Protein AF-A0AA37WKC3-F1 (afdb_monomer_lite)

Foldseek 3Di:
DDPVVQVCCLPPNPQNKFWFDWDQDPQQAQWIWTWMQHPQQKTWTWTHGAPDPDDTWIKIFHAPDNVLSQVLVCVVVVHHPVPTDRCVVVVDDDDRPDDDDNVVSVVVVLVCVLVVVDDDRDRGPDMDGDDDNPVVSPVDDPDDD

Secondary structure (DSSP, 8-state):
--HHH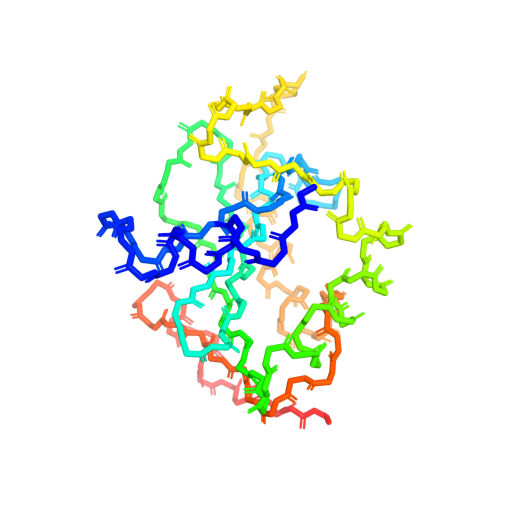HHHHHHHSSSSEEEEEEEE-SSSTTEEEEEEEETTTEEEEEEEETT-SSS-EEEEEE-SSHHHHHHHHHHHHT--GGG---HHHH-----------HHHHHHHHHHHHHTT-S---S--SEEE--SSTTHHHHTS-----

Organism: NCBI:txid1444977

Structure (mmCIF, N/CA/C/O backbone):
data_AF-A0AA37WKC3-F1
#
_entry.id   AF-A0AA37WKC3-F1
#
loop_
_atom_site.group_PDB
_atom_site.id
_atom_site.type_symbol
_atom_site.label_atom_id
_atom_site.label_alt_id
_atom_site.label_comp_id
_atom_site.label_asym_id
_atom_site.label_entity_id
_atom_site.label_seq_id
_atom_site.pdbx_PDB_ins_code
_atom_site.Cartn_x
_atom_site.Cartn_y
_atom_site.Cartn_z
_atom_site.occupancy
_atom_site.B_iso_or_equiv
_atom_site.auth_seq_id
_atom_site.auth_comp_id
_atom_site.auth_asym_id
_atom_site.auth_atom_id
_atom_site.pdbx_PDB_model_num
ATOM 1 N N . MET A 1 1 ? 3.869 -6.123 14.273 1.00 91.06 1 MET A N 1
ATOM 2 C CA . MET A 1 1 ? 3.050 -4.954 14.681 1.00 91.06 1 MET A CA 1
ATOM 3 C C . MET A 1 1 ? 1.809 -5.406 15.466 1.00 91.06 1 MET A C 1
ATOM 5 O O . MET A 1 1 ? 1.579 -6.607 15.568 1.00 91.06 1 MET A O 1
ATOM 9 N N . ASN A 1 2 ? 1.014 -4.499 16.048 1.00 94.19 2 ASN A N 1
ATOM 10 C CA . ASN A 1 2 ? -0.321 -4.814 16.589 1.00 94.19 2 ASN A CA 1
ATOM 11 C C . ASN A 1 2 ? -1.344 -3.696 16.295 1.00 94.19 2 ASN A C 1
ATOM 13 O O . ASN A 1 2 ? -0.967 -2.610 15.861 1.00 94.19 2 ASN A O 1
ATOM 17 N N . ILE A 1 3 ? -2.634 -3.968 16.534 1.00 93.88 3 ILE A N 1
ATOM 18 C CA . ILE A 1 3 ? -3.729 -3.022 16.248 1.00 93.88 3 ILE A CA 1
ATOM 19 C C . ILE A 1 3 ? -3.573 -1.711 17.024 1.00 93.88 3 ILE A C 1
ATOM 21 O O . ILE A 1 3 ? -3.666 -0.650 16.418 1.00 93.88 3 ILE A O 1
ATOM 25 N N . ASN A 1 4 ? -3.254 -1.766 18.320 1.00 93.81 4 ASN A N 1
ATOM 26 C CA . ASN A 1 4 ? -3.085 -0.558 19.137 1.00 93.81 4 ASN A CA 1
ATOM 27 C C . ASN A 1 4 ? -1.974 0.346 18.586 1.00 93.81 4 ASN A C 1
ATOM 29 O O . ASN A 1 4 ? -2.078 1.569 18.620 1.00 93.81 4 ASN A O 1
ATOM 33 N N . GLU A 1 5 ? -0.893 -0.247 18.075 1.00 93.25 5 GLU A N 1
ATOM 34 C CA . GLU A 1 5 ? 0.176 0.494 17.411 1.00 93.25 5 GLU A CA 1
ATOM 35 C C . GLU A 1 5 ? -0.347 1.210 16.162 1.00 93.25 5 GLU A C 1
ATOM 37 O O . GLU A 1 5 ? -0.129 2.412 16.035 1.00 93.25 5 GLU A O 1
ATOM 42 N N . ILE A 1 6 ? -1.092 0.521 15.291 1.00 94.25 6 ILE A N 1
ATOM 43 C CA . ILE A 1 6 ? -1.716 1.136 14.109 1.00 94.25 6 ILE A CA 1
ATOM 44 C C . ILE A 1 6 ? -2.627 2.292 14.535 1.00 94.25 6 ILE A C 1
ATOM 46 O O . ILE A 1 6 ? -2.451 3.420 14.075 1.00 94.25 6 ILE A O 1
ATOM 50 N N . GLU A 1 7 ? -3.550 2.051 15.465 1.00 93.06 7 GLU A N 1
ATOM 51 C CA . GLU A 1 7 ? -4.493 3.060 15.953 1.00 93.06 7 GLU A CA 1
ATOM 52 C C . GLU A 1 7 ? -3.792 4.293 16.531 1.00 93.06 7 GLU A C 1
ATOM 54 O O . GLU A 1 7 ? -4.228 5.418 16.285 1.00 93.06 7 GLU A O 1
ATOM 59 N N . ASN A 1 8 ? -2.674 4.120 17.240 1.00 92.81 8 ASN A N 1
ATOM 60 C CA . ASN A 1 8 ? -1.891 5.240 17.758 1.00 92.81 8 ASN A CA 1
ATOM 61 C C . ASN A 1 8 ? -1.360 6.142 16.634 1.00 92.81 8 ASN A C 1
ATOM 63 O O . ASN A 1 8 ? -1.443 7.368 16.740 1.00 92.81 8 ASN A O 1
ATOM 67 N N . TYR A 1 9 ? -0.857 5.566 15.539 1.00 93.50 9 TYR A N 1
ATOM 68 C CA . TYR A 1 9 ? -0.406 6.349 14.384 1.00 93.50 9 TYR A CA 1
ATOM 69 C C . TYR A 1 9 ? -1.574 7.030 13.662 1.00 93.50 9 TYR A C 1
ATOM 71 O O . TYR A 1 9 ? -1.466 8.200 13.289 1.00 93.50 9 TYR A O 1
ATOM 79 N N . LEU A 1 10 ? -2.713 6.345 13.528 1.00 93.62 10 LEU A N 1
ATOM 80 C CA . LEU A 1 10 ? -3.896 6.894 12.861 1.00 93.62 10 LEU A CA 1
ATOM 81 C C . LEU A 1 10 ? -4.574 8.014 13.664 1.00 93.62 10 LEU A C 1
ATOM 83 O O . LEU A 1 10 ? -5.066 8.975 13.075 1.00 93.62 10 LEU A O 1
ATOM 87 N N . ASN A 1 11 ? -4.569 7.930 14.996 1.00 91.75 11 ASN A N 1
ATOM 88 C CA . ASN A 1 11 ? -5.240 8.897 15.869 1.00 91.75 11 ASN A CA 1
ATOM 89 C C . ASN A 1 11 ? -4.322 10.038 16.309 1.00 91.75 11 ASN A C 1
ATOM 91 O O . ASN A 1 11 ? -4.745 11.196 16.335 1.00 91.75 11 ASN A O 1
ATOM 95 N N . SER A 1 12 ? -3.056 9.745 16.603 1.00 87.75 12 SER A N 1
ATOM 96 C CA . SER A 1 12 ? -2.138 10.685 17.260 1.00 87.75 12 SER A CA 1
ATOM 97 C C . SER A 1 12 ? -0.954 11.093 16.384 1.00 87.75 12 SER A C 1
ATOM 99 O O . SER A 1 12 ? -0.408 12.172 16.593 1.00 87.75 12 SER A O 1
ATOM 101 N N . GLY A 1 13 ? -0.608 10.316 15.352 1.00 80.62 13 GLY A N 1
ATOM 102 C CA . GLY A 1 13 ? 0.463 10.658 14.408 1.00 80.62 13 GLY A CA 1
ATOM 103 C C . GLY A 1 13 ? 0.185 11.955 13.641 1.00 80.62 13 GLY A C 1
ATOM 104 O O . GLY A 1 13 ? -0.971 12.309 13.406 1.00 80.62 13 GLY A O 1
ATOM 105 N N . SER A 1 14 ? 1.232 12.679 13.243 1.00 81.94 14 SER A N 1
ATOM 106 C CA . SER A 1 14 ? 1.106 13.925 12.469 1.00 81.94 14 SER A CA 1
ATOM 107 C C . SER A 1 14 ? 0.513 13.683 11.078 1.00 81.94 14 SER A C 1
ATOM 109 O O . SER A 1 14 ? -0.343 14.441 10.635 1.00 81.94 14 SER A O 1
ATOM 111 N N . THR A 1 15 ? 0.906 12.586 10.429 1.00 85.12 15 THR A N 1
ATOM 112 C CA . THR A 1 15 ? 0.448 12.181 9.090 1.00 85.12 15 THR A CA 1
ATOM 113 C C . THR A 1 15 ? -0.828 11.336 9.102 1.00 85.12 15 THR A C 1
ATOM 115 O O . THR A 1 15 ? -1.321 10.974 8.033 1.00 85.12 15 THR A O 1
ATOM 118 N N . LYS A 1 16 ? -1.347 10.982 10.291 1.00 93.19 16 LYS A N 1
ATOM 119 C CA . LYS A 1 16 ? -2.536 10.123 10.491 1.00 93.19 16 LYS A CA 1
ATOM 120 C C . LYS A 1 16 ? -2.514 8.851 9.625 1.00 93.19 16 LYS A C 1
ATOM 122 O O . LYS A 1 16 ? -3.530 8.444 9.059 1.00 93.19 16 LYS A O 1
ATOM 127 N N . SER A 1 17 ? -1.331 8.261 9.484 1.00 95.19 17 SER A N 1
ATOM 128 C CA . SER A 1 17 ? -1.058 7.114 8.617 1.00 95.19 17 SER A CA 1
ATOM 129 C C . SER A 1 17 ? 0.143 6.310 9.116 1.00 95.19 17 SER A C 1
ATOM 131 O O . SER A 1 17 ? 0.956 6.813 9.895 1.00 95.19 17 SER A O 1
ATOM 133 N N . ILE A 1 18 ? 0.246 5.059 8.668 1.00 95.88 18 ILE A N 1
ATOM 134 C CA . ILE A 1 18 ? 1.357 4.152 8.964 1.00 95.88 18 ILE A CA 1
ATOM 135 C C . ILE A 1 18 ? 1.709 3.310 7.734 1.00 95.88 18 ILE A C 1
ATOM 137 O O . ILE A 1 18 ? 0.853 2.648 7.155 1.00 95.88 18 ILE A O 1
ATOM 141 N N . CYS A 1 19 ? 2.977 3.341 7.337 1.00 96.31 19 CYS A N 1
ATOM 142 C CA . CYS A 1 19 ? 3.570 2.492 6.316 1.00 96.31 19 CYS A CA 1
ATOM 143 C C . CYS A 1 19 ? 4.001 1.169 6.958 1.00 96.31 19 CYS A C 1
ATOM 145 O O . CYS A 1 19 ? 4.830 1.140 7.876 1.00 96.31 19 CYS A O 1
ATOM 147 N N . ILE A 1 20 ? 3.374 0.089 6.497 1.00 96.62 20 ILE A N 1
ATOM 148 C CA . ILE A 1 20 ? 3.459 -1.249 7.096 1.00 96.62 20 ILE A CA 1
ATOM 149 C C . ILE A 1 20 ? 4.337 -2.227 6.298 1.00 96.62 20 ILE A C 1
ATOM 151 O O . ILE A 1 20 ? 4.703 -3.296 6.787 1.00 96.62 20 ILE A O 1
ATOM 155 N N . ASP A 1 21 ? 4.645 -1.869 5.054 1.00 96.12 21 ASP A N 1
ATOM 156 C CA . ASP A 1 21 ? 5.496 -2.618 4.138 1.00 96.12 21 ASP A CA 1
ATOM 157 C C . ASP A 1 21 ? 6.089 -1.636 3.129 1.00 96.12 21 ASP A C 1
ATOM 159 O O . ASP A 1 21 ? 5.381 -0.770 2.614 1.00 96.12 21 ASP A O 1
ATOM 163 N N . ARG A 1 22 ? 7.387 -1.786 2.869 1.00 95.25 22 ARG A N 1
ATOM 164 C CA . ARG A 1 22 ? 8.143 -1.025 1.876 1.00 95.25 22 ARG A CA 1
ATOM 165 C C . ARG A 1 22 ? 9.113 -1.971 1.196 1.00 95.25 22 ARG A C 1
ATOM 167 O O . ARG A 1 22 ? 9.945 -2.571 1.877 1.00 95.25 22 ARG A O 1
ATOM 174 N N . ARG A 1 23 ? 9.028 -2.110 -0.125 1.00 93.75 23 ARG A N 1
ATOM 175 C CA . ARG A 1 23 ? 9.912 -3.003 -0.893 1.00 93.75 23 ARG A CA 1
ATOM 176 C C . ARG A 1 23 ? 10.226 -2.430 -2.259 1.00 93.75 23 ARG A C 1
ATOM 178 O O . ARG A 1 23 ? 9.411 -1.717 -2.833 1.00 93.75 23 ARG A O 1
ATOM 185 N N . LEU A 1 24 ? 11.383 -2.792 -2.804 1.00 92.31 24 LEU A N 1
ATOM 186 C CA . LEU A 1 24 ? 11.619 -2.620 -4.233 1.00 92.31 24 LEU A CA 1
ATOM 187 C C . LEU A 1 24 ? 10.596 -3.438 -5.020 1.00 92.31 24 LEU A C 1
ATOM 189 O O . LEU A 1 24 ? 10.264 -4.561 -4.646 1.00 92.31 24 LEU A O 1
ATOM 193 N N . SER A 1 25 ? 10.090 -2.853 -6.097 1.00 90.19 25 SER A N 1
ATOM 194 C CA . SER A 1 25 ? 9.223 -3.555 -7.028 1.00 90.19 25 SER A CA 1
ATOM 195 C C . SER A 1 25 ? 10.070 -4.418 -7.957 1.00 90.19 25 SER A C 1
ATOM 197 O O . SER A 1 25 ? 10.838 -3.896 -8.764 1.00 90.19 25 SER A O 1
ATOM 199 N N . ASP A 1 26 ? 9.889 -5.736 -7.881 1.00 86.50 26 ASP A N 1
ATOM 200 C CA . ASP A 1 26 ? 10.561 -6.680 -8.782 1.00 86.50 26 ASP A CA 1
ATOM 201 C C . ASP A 1 26 ? 10.083 -6.523 -10.235 1.00 86.50 26 ASP A C 1
ATOM 203 O O . ASP A 1 26 ? 10.835 -6.759 -11.177 1.00 86.50 26 ASP A O 1
ATOM 207 N N . THR A 1 27 ? 8.824 -6.116 -10.42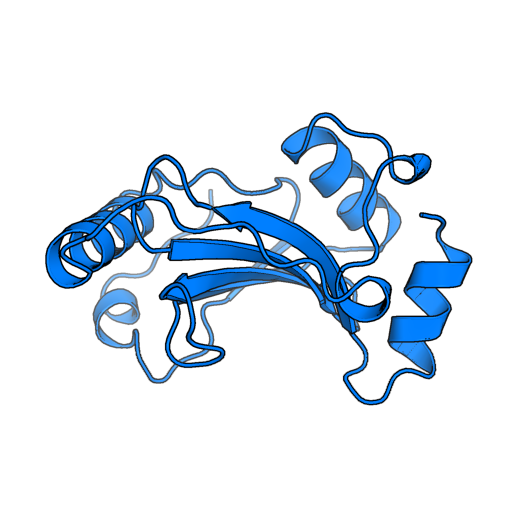7 1.00 89.62 27 THR A N 1
ATOM 208 C CA . THR A 1 27 ? 8.199 -5.958 -11.752 1.00 89.62 27 THR A CA 1
ATOM 209 C C . THR A 1 27 ? 8.471 -4.590 -12.370 1.00 89.62 27 THR A C 1
ATOM 211 O O . THR A 1 27 ? 8.586 -4.465 -13.586 1.00 89.62 27 THR A O 1
ATOM 214 N N . TYR A 1 28 ? 8.564 -3.556 -11.535 1.00 90.25 28 TYR A N 1
ATOM 215 C CA . TYR A 1 28 ? 8.765 -2.172 -11.962 1.00 90.25 28 TYR A CA 1
ATOM 216 C C . TYR A 1 28 ? 10.103 -1.706 -11.410 1.00 90.25 28 TYR A C 1
ATOM 218 O O . TYR A 1 28 ? 10.155 -1.020 -10.390 1.00 90.25 28 TYR A O 1
ATOM 226 N N . GLU A 1 29 ? 11.192 -2.128 -12.054 1.00 89.50 29 GLU A N 1
ATOM 227 C CA . GLU A 1 29 ? 12.537 -1.792 -11.594 1.00 89.50 29 GLU A CA 1
ATOM 228 C C . GLU A 1 29 ? 12.670 -0.277 -11.384 1.00 89.50 29 GLU A C 1
ATOM 230 O O . GLU A 1 29 ? 12.140 0.524 -12.159 1.00 89.50 29 GLU A O 1
ATOM 235 N N . GLY A 1 30 ? 13.375 0.119 -10.325 1.00 88.38 30 GLY A N 1
ATOM 236 C CA . GLY A 1 30 ? 13.518 1.525 -9.957 1.00 88.38 30 GLY A CA 1
ATOM 237 C C . GLY A 1 30 ? 12.314 2.113 -9.214 1.00 88.38 30 GLY A C 1
ATOM 238 O O . GLY A 1 30 ? 12.382 3.272 -8.823 1.00 88.38 30 GLY A O 1
ATOM 239 N N . PHE A 1 31 ? 11.251 1.345 -8.962 1.00 90.50 31 PHE A N 1
ATOM 240 C CA . PHE A 1 31 ? 10.159 1.756 -8.078 1.00 90.50 31 PHE A CA 1
ATOM 241 C C . PHE A 1 31 ? 10.234 1.062 -6.717 1.00 90.50 31 PHE A C 1
ATOM 243 O O . PHE A 1 31 ? 10.617 -0.103 -6.600 1.00 90.50 31 PHE A O 1
ATOM 250 N N . VAL A 1 32 ? 9.802 1.779 -5.687 1.00 92.88 32 VAL A N 1
ATOM 251 C CA . VAL A 1 32 ? 9.531 1.274 -4.344 1.00 92.88 32 VAL A CA 1
ATOM 252 C C . VAL A 1 32 ? 8.021 1.231 -4.159 1.00 92.88 32 VAL A C 1
ATOM 254 O O . VAL A 1 32 ? 7.343 2.233 -4.389 1.00 92.88 32 VAL A O 1
ATOM 257 N N . ARG A 1 33 ? 7.499 0.068 -3.762 1.00 94.25 33 ARG A N 1
ATOM 258 C CA . ARG A 1 33 ? 6.104 -0.107 -3.369 1.00 94.25 33 ARG A CA 1
ATOM 259 C C . ARG A 1 33 ? 5.969 0.069 -1.864 1.00 94.25 33 ARG A C 1
ATOM 261 O O . ARG A 1 33 ? 6.545 -0.717 -1.109 1.00 94.25 33 ARG A O 1
ATOM 268 N N . ASP A 1 34 ? 5.119 1.003 -1.468 1.00 95.38 34 ASP A N 1
ATOM 269 C CA . ASP A 1 34 ? 4.695 1.195 -0.089 1.00 95.38 34 ASP A CA 1
ATOM 270 C C . ASP A 1 34 ? 3.236 0.771 0.100 1.00 95.38 34 ASP A C 1
ATOM 272 O O . ASP A 1 34 ? 2.372 1.035 -0.741 1.00 95.38 34 ASP A O 1
ATOM 276 N N . LEU A 1 35 ? 2.962 0.128 1.236 1.00 97.12 35 LEU A N 1
ATOM 277 C CA . LEU A 1 35 ? 1.610 -0.112 1.734 1.00 97.12 35 LEU A CA 1
ATOM 278 C C . LEU A 1 35 ? 1.374 0.770 2.956 1.00 97.12 35 LEU A C 1
ATOM 280 O O . LEU A 1 35 ? 1.960 0.547 4.019 1.00 97.12 35 LEU A O 1
ATOM 284 N N . VAL A 1 36 ? 0.506 1.769 2.812 1.00 96.88 36 VAL A N 1
ATOM 285 C CA . VAL A 1 36 ? 0.259 2.781 3.845 1.00 96.88 36 VAL A CA 1
ATOM 286 C C . VAL A 1 36 ? -1.189 2.734 4.299 1.00 96.88 36 VAL A C 1
ATOM 288 O O . VAL A 1 36 ? -2.102 3.084 3.556 1.00 96.88 36 VAL A O 1
ATOM 291 N N . ILE A 1 37 ? -1.420 2.353 5.549 1.00 97.56 37 ILE A N 1
ATOM 292 C CA . ILE A 1 37 ? -2.742 2.441 6.165 1.00 97.56 37 ILE A CA 1
ATOM 293 C C . ILE A 1 37 ? -2.981 3.900 6.545 1.00 97.56 37 ILE A C 1
ATOM 295 O O . ILE A 1 37 ? -2.198 4.496 7.287 1.00 97.56 37 ILE A O 1
ATOM 299 N N . LYS A 1 38 ? -4.064 4.479 6.036 1.00 95.44 38 LYS A N 1
ATOM 300 C CA . LYS A 1 38 ? -4.530 5.826 6.369 1.00 95.44 38 LYS A CA 1
ATOM 301 C C . LYS A 1 38 ? -5.721 5.746 7.319 1.00 95.44 38 LYS A C 1
ATOM 303 O O . LYS A 1 38 ? -6.305 4.683 7.554 1.00 95.44 38 LYS A O 1
ATOM 308 N N . ARG A 1 39 ? -6.092 6.900 7.870 1.00 87.31 39 ARG A N 1
ATOM 309 C CA . ARG A 1 39 ? -7.365 7.066 8.574 1.00 87.31 39 ARG A CA 1
ATOM 310 C C . ARG A 1 39 ? -8.535 6.645 7.659 1.00 87.31 39 ARG A C 1
ATOM 312 O O . ARG A 1 39 ? -8.404 6.654 6.439 1.00 87.31 39 ARG A O 1
ATOM 319 N N . ASP A 1 40 ? -9.656 6.253 8.261 1.00 90.00 40 ASP A N 1
ATOM 320 C CA . ASP A 1 40 ? -10.898 5.885 7.559 1.00 90.00 40 ASP A CA 1
ATOM 321 C C . ASP A 1 40 ? -10.792 4.607 6.709 1.00 90.00 40 ASP A C 1
ATOM 323 O O . ASP A 1 40 ? -11.294 4.537 5.586 1.00 90.00 40 ASP A O 1
ATOM 327 N N . GLN A 1 41 ? -10.115 3.587 7.257 1.00 94.25 41 GLN A N 1
ATOM 328 C CA . GLN A 1 41 ? -10.052 2.232 6.688 1.00 94.25 41 GLN A CA 1
ATOM 329 C C . GLN A 1 41 ? -9.583 2.214 5.226 1.00 94.25 41 GLN A C 1
ATOM 331 O O . GLN A 1 41 ? -10.067 1.434 4.405 1.00 94.25 41 GLN A O 1
ATOM 336 N N . THR A 1 42 ? -8.640 3.094 4.896 1.00 96.44 42 THR A N 1
ATOM 337 C CA . THR A 1 42 ? -8.100 3.230 3.544 1.00 96.44 42 THR A CA 1
ATOM 338 C C . THR A 1 42 ? -6.668 2.724 3.503 1.00 96.44 42 THR A C 1
ATOM 340 O O . THR A 1 42 ? -5.841 3.105 4.332 1.00 96.44 42 THR A O 1
ATOM 343 N N . LEU A 1 43 ? -6.365 1.885 2.520 1.00 97.62 43 LEU A N 1
ATOM 344 C CA . LEU A 1 43 ? -5.011 1.468 2.192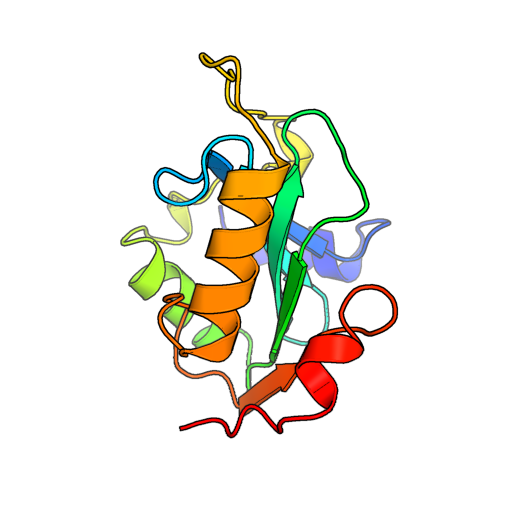 1.00 97.62 43 LEU A CA 1
ATOM 345 C C . LEU A 1 43 ? -4.521 2.245 0.969 1.00 97.62 43 LEU A C 1
ATOM 347 O O . LEU A 1 43 ? -5.115 2.159 -0.099 1.00 97.62 43 LEU A O 1
ATOM 351 N N . SER A 1 44 ? -3.423 2.971 1.130 1.00 95.81 44 SER A N 1
ATOM 352 C CA . SER A 1 44 ? -2.629 3.526 0.036 1.00 95.81 44 SER A CA 1
ATOM 353 C C . SER A 1 44 ? -1.680 2.449 -0.478 1.00 95.81 44 SER A C 1
ATOM 355 O O . SER A 1 44 ? -0.900 1.905 0.307 1.00 95.81 44 SER A O 1
ATOM 357 N N . VAL A 1 45 ? -1.725 2.164 -1.773 1.00 95.31 45 VAL A N 1
ATOM 358 C CA . VAL A 1 45 ? -0.678 1.425 -2.480 1.00 95.31 45 VAL A CA 1
ATOM 359 C C . VAL A 1 45 ? 0.072 2.436 -3.331 1.00 95.31 45 VAL A C 1
ATOM 361 O O . VAL A 1 45 ? -0.495 3.012 -4.262 1.00 95.31 45 VAL A O 1
ATOM 364 N N . GLU A 1 46 ? 1.324 2.689 -2.975 1.00 93.56 46 GLU A N 1
ATOM 365 C CA . GLU A 1 46 ? 2.124 3.761 -3.566 1.00 93.56 46 GLU A CA 1
ATOM 366 C C . GLU A 1 46 ? 3.323 3.158 -4.289 1.00 93.56 46 GLU A C 1
ATOM 368 O O . GLU A 1 46 ? 4.035 2.340 -3.718 1.00 93.56 46 GLU A O 1
ATOM 373 N N . TYR A 1 47 ? 3.545 3.549 -5.540 1.00 92.25 47 TYR A N 1
ATOM 374 C CA . TYR A 1 47 ? 4.722 3.195 -6.326 1.00 92.25 47 TYR A CA 1
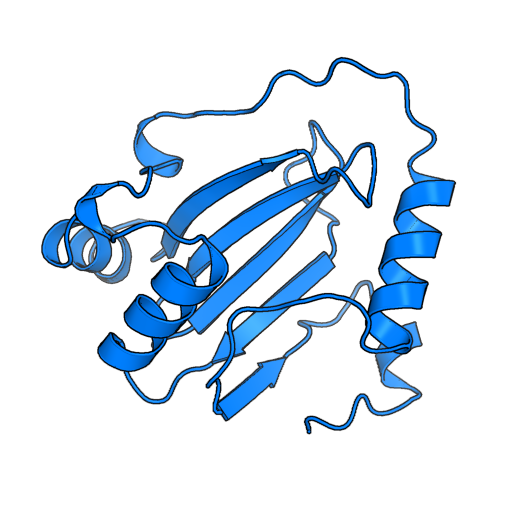ATOM 375 C C . TYR A 1 47 ? 5.527 4.464 -6.581 1.00 92.25 47 TYR A C 1
ATOM 377 O O . TYR A 1 47 ? 5.222 5.223 -7.504 1.00 92.25 47 TYR A O 1
ATOM 385 N N . ASN A 1 48 ? 6.556 4.679 -5.767 1.00 90.75 48 ASN A N 1
ATOM 386 C CA . ASN A 1 48 ? 7.425 5.850 -5.834 1.00 90.75 48 ASN A CA 1
ATOM 387 C C . ASN A 1 48 ? 8.730 5.512 -6.552 1.00 90.75 48 ASN A C 1
ATOM 389 O O . ASN A 1 48 ? 9.251 4.406 -6.411 1.00 90.75 48 ASN A O 1
ATOM 393 N N . THR A 1 49 ? 9.276 6.456 -7.314 1.00 89.19 49 THR A N 1
ATOM 394 C CA . THR A 1 49 ? 10.618 6.310 -7.888 1.00 89.19 49 THR A CA 1
ATOM 395 C C . THR A 1 49 ? 11.636 6.180 -6.757 1.00 89.19 49 THR A C 1
ATOM 397 O O . THR A 1 49 ? 11.590 6.928 -5.783 1.00 89.19 49 THR A O 1
ATOM 400 N N . TYR A 1 50 ? 12.569 5.239 -6.865 1.00 89.12 50 TYR A N 1
ATOM 401 C CA . TYR A 1 50 ? 13.583 5.014 -5.842 1.00 89.12 50 TYR A CA 1
ATOM 402 C C . TYR A 1 50 ? 14.385 6.289 -5.551 1.00 89.12 50 TYR A C 1
ATOM 404 O O . TYR A 1 50 ? 14.919 6.917 -6.465 1.00 89.12 50 TYR A O 1
ATOM 412 N N . GLY A 1 51 ? 14.514 6.637 -4.272 1.00 84.88 51 GLY A N 1
ATOM 413 C CA . GLY A 1 51 ? 15.188 7.847 -3.802 1.00 84.88 51 GLY A CA 1
ATOM 414 C C . GLY A 1 51 ? 14.341 9.122 -3.879 1.00 84.88 51 GLY A C 1
ATOM 415 O O . GLY A 1 51 ? 14.848 10.185 -3.529 1.00 84.88 51 GLY A O 1
ATOM 416 N N . TYR A 1 52 ? 13.080 9.029 -4.312 1.00 80.56 52 TYR A N 1
ATOM 417 C CA . TYR A 1 52 ? 12.144 10.148 -4.372 1.00 80.56 52 TYR A CA 1
ATOM 418 C C . TYR A 1 52 ? 10.917 9.869 -3.503 1.00 80.56 52 TYR A C 1
ATOM 420 O O . TYR A 1 52 ? 10.348 8.779 -3.539 1.00 80.56 52 TYR A O 1
ATOM 428 N N . ASP A 1 53 ? 10.497 10.886 -2.755 1.00 65.69 53 ASP A N 1
ATOM 429 C CA . ASP A 1 53 ? 9.349 10.807 -1.844 1.00 65.69 53 ASP A CA 1
ATOM 430 C C . ASP A 1 53 ? 8.035 11.301 -2.486 1.00 65.69 53 ASP A C 1
ATOM 432 O O . ASP A 1 53 ? 6.974 11.204 -1.874 1.00 65.69 53 ASP A O 1
ATOM 436 N N . GLU A 1 54 ? 8.077 11.823 -3.720 1.00 66.44 54 GLU A N 1
ATOM 437 C CA . GLU A 1 54 ? 6.921 12.403 -4.418 1.00 66.44 54 GLU A CA 1
ATOM 438 C C . GLU A 1 54 ? 6.889 12.033 -5.914 1.00 66.44 54 GLU A C 1
ATOM 440 O O . GLU A 1 54 ? 7.913 11.718 -6.522 1.00 66.44 54 GLU A O 1
ATOM 445 N N . GLY A 1 55 ? 5.698 12.108 -6.526 1.00 66.12 55 GLY A N 1
ATOM 446 C CA . GLY A 1 55 ? 5.501 11.965 -7.980 1.00 66.12 55 GLY A CA 1
ATOM 447 C C . GLY A 1 55 ? 5.186 10.549 -8.482 1.00 66.12 55 GLY A C 1
ATOM 448 O O . GLY A 1 55 ? 5.073 10.341 -9.690 1.00 66.12 55 GLY A O 1
ATOM 449 N N . GLY A 1 56 ? 5.027 9.584 -7.572 1.00 80.38 56 GLY A N 1
ATOM 450 C CA . GLY A 1 56 ? 4.665 8.202 -7.880 1.00 80.38 56 GLY A CA 1
ATOM 451 C C . GLY A 1 56 ? 3.194 7.966 -8.252 1.00 80.38 56 GLY A C 1
ATOM 452 O O . GLY A 1 56 ? 2.354 8.870 -8.271 1.00 80.38 56 GLY A O 1
ATOM 453 N N . LEU A 1 57 ? 2.862 6.707 -8.547 1.00 87.44 57 LEU A N 1
ATOM 454 C CA . LEU A 1 57 ? 1.472 6.252 -8.650 1.00 87.44 57 LEU A CA 1
ATOM 455 C C . LEU A 1 57 ? 0.927 5.985 -7.248 1.00 87.44 57 LEU A C 1
ATOM 457 O O . LEU A 1 57 ? 1.516 5.209 -6.505 1.00 87.44 57 LEU A O 1
ATOM 461 N N . VAL A 1 58 ? -0.224 6.567 -6.920 1.00 90.12 58 VAL A N 1
ATOM 462 C CA . VAL A 1 58 ? -0.929 6.328 -5.656 1.00 90.12 58 VAL A CA 1
ATOM 463 C C . VAL A 1 58 ? -2.313 5.775 -5.955 1.00 90.12 58 VAL A C 1
ATOM 465 O O . VAL A 1 58 ? -3.050 6.334 -6.767 1.00 90.12 58 VAL A O 1
ATOM 468 N N . LEU A 1 59 ? -2.665 4.684 -5.281 1.00 91.88 59 LEU A N 1
ATOM 469 C CA . LEU A 1 59 ? -3.968 4.032 -5.355 1.00 91.88 59 LEU A CA 1
ATOM 470 C C . LEU A 1 59 ? -4.552 3.932 -3.953 1.00 91.88 59 LEU A C 1
ATOM 472 O O . LEU A 1 59 ? -3.895 3.434 -3.042 1.00 91.88 59 LEU A O 1
ATOM 476 N N . LEU A 1 60 ? -5.784 4.392 -3.775 1.00 94.19 60 LEU A N 1
ATOM 477 C CA . LEU A 1 60 ? -6.482 4.373 -2.495 1.00 94.19 60 LEU A CA 1
ATOM 478 C C . LEU A 1 60 ? -7.565 3.298 -2.526 1.00 94.19 60 LEU A C 1
ATOM 480 O O . LEU A 1 60 ? -8.550 3.420 -3.247 1.00 94.19 60 LEU A O 1
ATOM 484 N N . LEU A 1 61 ? -7.383 2.249 -1.731 1.00 95.69 61 LEU A N 1
ATOM 485 C CA . LEU A 1 61 ? -8.316 1.136 -1.579 1.00 95.69 61 LEU A CA 1
ATOM 486 C C . LEU A 1 61 ? -9.100 1.326 -0.283 1.00 95.69 61 LEU A C 1
ATOM 488 O O . LEU A 1 61 ? -8.531 1.243 0.809 1.00 95.69 61 LEU A O 1
ATOM 492 N N . LYS A 1 62 ? -10.401 1.594 -0.387 1.00 96.56 62 LYS A N 1
ATOM 493 C CA . LYS A 1 62 ? -11.264 1.847 0.771 1.00 96.56 62 LYS A CA 1
ATOM 494 C C . LYS A 1 62 ? -11.996 0.583 1.200 1.00 96.56 62 LYS A C 1
ATOM 496 O O . LYS A 1 62 ? -12.690 -0.033 0.394 1.00 96.56 62 LYS A O 1
ATOM 501 N N . TYR A 1 63 ? -11.898 0.240 2.477 1.00 97.25 63 TYR A N 1
ATOM 502 C CA . TYR A 1 63 ? -12.534 -0.933 3.072 1.00 97.25 63 TYR A CA 1
ATOM 503 C C . TYR A 1 63 ? -13.738 -0.547 3.923 1.00 97.25 63 TYR A C 1
ATOM 505 O O . TYR A 1 63 ? -13.857 0.585 4.386 1.00 97.25 63 TYR A O 1
ATOM 513 N N . GLU A 1 64 ? -14.639 -1.505 4.130 1.00 96.50 64 GLU A N 1
ATOM 514 C CA . GLU A 1 64 ? -15.827 -1.317 4.969 1.00 96.50 64 GLU A CA 1
ATOM 515 C C . GLU A 1 64 ? -15.459 -1.108 6.443 1.00 96.50 64 GLU A C 1
ATOM 517 O O . GLU A 1 64 ? -16.048 -0.279 7.132 1.00 96.50 64 GLU A O 1
ATOM 522 N N . ASN A 1 65 ? -14.471 -1.857 6.934 1.00 95.31 65 ASN A N 1
ATOM 523 C CA . ASN A 1 65 ? -14.004 -1.789 8.310 1.00 95.31 65 ASN A CA 1
ATOM 524 C C . ASN A 1 65 ? -12.514 -2.174 8.405 1.00 95.31 65 ASN A C 1
ATOM 526 O O . ASN A 1 65 ? -11.916 -2.687 7.455 1.00 95.31 65 ASN A O 1
ATOM 530 N N . PHE A 1 66 ? -11.905 -1.913 9.566 1.00 94.69 66 PHE A N 1
ATOM 531 C CA . PHE A 1 66 ? -10.487 -2.210 9.796 1.00 94.69 66 PHE A CA 1
ATOM 532 C C . PHE A 1 66 ? -10.174 -3.708 9.773 1.00 94.69 66 PHE A C 1
ATOM 534 O O . PHE A 1 66 ? -9.102 -4.080 9.311 1.00 94.69 66 PHE A O 1
ATOM 541 N N . GLU A 1 67 ? -11.080 -4.570 10.232 1.00 95.62 67 GLU A N 1
ATOM 542 C CA . GLU A 1 67 ? -10.853 -6.020 10.244 1.00 95.62 67 GLU A CA 1
ATOM 543 C C . GLU A 1 67 ? -10.651 -6.559 8.822 1.00 95.62 67 GLU A C 1
ATOM 545 O O . GLU A 1 67 ? -9.680 -7.270 8.552 1.00 95.62 67 GLU A O 1
ATOM 550 N N . LEU A 1 68 ? -11.519 -6.154 7.890 1.00 96.88 68 LEU A N 1
ATOM 551 C CA . LEU A 1 68 ? -11.404 -6.515 6.481 1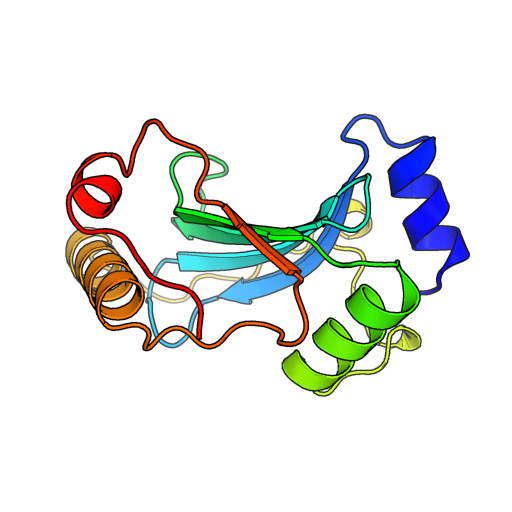.00 96.88 68 LEU A CA 1
ATOM 552 C C . LEU A 1 68 ? -10.136 -5.949 5.846 1.00 96.88 68 LEU A C 1
ATOM 554 O O . LEU A 1 68 ? -9.464 -6.677 5.117 1.00 96.88 68 LEU A O 1
ATOM 558 N N . LEU A 1 69 ? -9.771 -4.700 6.150 1.00 97.56 69 LEU A N 1
ATOM 559 C CA . LEU A 1 69 ? -8.512 -4.110 5.688 1.00 97.56 69 LEU A CA 1
ATOM 560 C C . LEU A 1 69 ? -7.315 -4.959 6.134 1.00 97.56 69 LEU A C 1
ATOM 562 O O . LEU A 1 69 ? -6.490 -5.340 5.304 1.00 97.56 69 LEU A O 1
ATOM 566 N N . ILE A 1 70 ? -7.233 -5.291 7.426 1.00 97.38 70 ILE A N 1
ATOM 567 C CA . ILE A 1 70 ? -6.099 -6.038 7.982 1.00 97.38 70 ILE A CA 1
ATOM 568 C C . ILE A 1 70 ? -6.013 -7.427 7.354 1.00 97.38 70 ILE A C 1
ATOM 570 O O . ILE A 1 70 ? -4.966 -7.792 6.824 1.00 97.38 70 ILE A O 1
ATOM 574 N N . LYS A 1 71 ? -7.128 -8.164 7.323 1.00 97.56 71 LYS A N 1
ATOM 575 C CA . LYS A 1 71 ? -7.191 -9.504 6.726 1.00 97.56 71 LYS A CA 1
ATOM 576 C C . LYS A 1 71 ? -6.781 -9.506 5.251 1.00 97.56 71 LYS A C 1
ATOM 578 O O . LYS A 1 71 ? -6.110 -10.430 4.790 1.00 97.56 71 LYS A O 1
ATOM 583 N N . SER A 1 72 ? -7.179 -8.478 4.508 1.00 97.69 72 SER A N 1
ATOM 584 C CA . SER A 1 72 ? -6.866 -8.354 3.082 1.00 97.69 72 SER A CA 1
ATOM 585 C C . SER A 1 72 ? -5.378 -8.117 2.847 1.00 97.69 72 SER A C 1
ATOM 587 O O . SER A 1 72 ? -4.795 -8.721 1.947 1.00 97.69 72 SER A O 1
ATOM 589 N N . ILE A 1 73 ? -4.743 -7.305 3.695 1.00 97.69 73 ILE A N 1
ATOM 590 C CA . ILE A 1 73 ? -3.292 -7.100 3.672 1.00 97.69 73 ILE A CA 1
ATOM 591 C C . ILE A 1 73 ? -2.552 -8.377 4.083 1.00 97.69 73 ILE A C 1
ATOM 593 O O . ILE A 1 73 ? -1.586 -8.739 3.417 1.00 97.69 73 ILE A O 1
ATOM 597 N N . GLU A 1 74 ? -2.993 -9.084 5.131 1.00 97.88 74 GLU A N 1
ATOM 598 C CA . GLU A 1 74 ? -2.355 -10.342 5.553 1.00 97.88 74 GLU A CA 1
ATOM 599 C C . GLU A 1 74 ? -2.372 -11.376 4.422 1.00 97.88 74 GLU A C 1
ATOM 601 O O . GLU A 1 74 ? -1.356 -12.010 4.139 1.00 97.88 74 GLU A O 1
ATOM 606 N N . CYS A 1 75 ? -3.508 -11.501 3.727 1.00 97.56 75 CYS A N 1
ATOM 607 C CA . CYS A 1 75 ? -3.644 -12.382 2.570 1.00 97.56 75 CYS A CA 1
ATOM 608 C C . CYS A 1 75 ? -2.723 -11.970 1.413 1.00 97.56 75 CYS A C 1
ATOM 610 O O . CYS A 1 75 ? -2.141 -12.834 0.763 1.00 97.56 75 CYS A O 1
ATOM 612 N N . TYR A 1 76 ? -2.601 -10.668 1.151 1.00 96.88 76 TYR A N 1
ATOM 613 C CA . TYR A 1 76 ? -1.780 -10.139 0.062 1.00 96.88 76 TYR A CA 1
ATOM 614 C C . TYR A 1 76 ? -0.277 -10.282 0.324 1.00 96.88 76 TYR A C 1
ATOM 616 O O . TYR A 1 76 ? 0.482 -10.645 -0.569 1.00 96.88 76 TYR A O 1
ATOM 624 N N . LEU A 1 77 ? 0.164 -10.013 1.555 1.00 95.69 77 LEU A N 1
ATOM 625 C CA . LEU A 1 77 ? 1.570 -10.133 1.940 1.00 95.69 77 LEU A CA 1
ATOM 626 C C . LEU A 1 77 ? 1.983 -11.576 2.251 1.00 95.69 77 LEU A C 1
ATOM 628 O O . LEU A 1 77 ? 3.177 -11.871 2.245 1.00 95.69 77 LEU A O 1
ATOM 632 N N . GLY A 1 78 ? 1.026 -12.451 2.572 1.00 96.81 78 GLY A N 1
ATOM 633 C CA . GLY A 1 78 ? 1.305 -13.777 3.126 1.00 96.81 78 GLY A CA 1
ATOM 634 C C . GLY A 1 78 ? 1.917 -13.722 4.531 1.00 96.81 78 GLY A C 1
ATOM 635 O O . GLY A 1 78 ? 2.591 -14.664 4.938 1.00 96.81 78 GLY A O 1
ATOM 636 N N . LEU A 1 79 ? 1.713 -12.616 5.257 1.00 96.88 79 LEU A N 1
ATOM 637 C CA . LEU A 1 79 ? 2.306 -12.333 6.567 1.00 96.88 79 LEU A CA 1
ATOM 638 C C . LEU A 1 79 ? 1.228 -11.935 7.565 1.00 96.88 79 LEU A C 1
ATOM 640 O O . LEU A 1 79 ? 0.331 -11.160 7.229 1.00 96.88 79 LEU A O 1
ATOM 644 N N . LYS A 1 80 ? 1.362 -12.378 8.815 1.00 97.31 80 LYS A N 1
ATOM 645 C CA . LYS A 1 80 ? 0.468 -11.945 9.893 1.00 97.31 80 LYS A CA 1
ATOM 646 C C . LYS A 1 80 ? 0.797 -10.524 10.343 1.00 97.31 80 LYS A C 1
ATOM 648 O O . LYS A 1 80 ? 1.952 -10.106 10.289 1.00 97.31 80 LYS A O 1
ATOM 653 N N . LEU A 1 81 ? -0.178 -9.815 10.912 1.00 96.75 81 LEU A N 1
ATOM 654 C CA . LEU A 1 81 ? -0.014 -8.470 11.483 1.00 96.75 81 LEU A CA 1
ATOM 655 C C . LEU A 1 81 ? 1.182 -8.368 12.449 1.00 96.75 81 LEU A C 1
ATOM 657 O O . LEU A 1 81 ? 1.899 -7.363 12.499 1.00 96.75 81 LEU A O 1
ATOM 661 N N . THR A 1 82 ? 1.441 -9.427 13.216 1.00 96.69 82 THR A N 1
ATOM 662 C CA . THR A 1 82 ? 2.579 -9.497 14.142 1.00 96.69 82 THR A CA 1
ATOM 663 C C . THR A 1 82 ? 3.932 -9.378 13.445 1.00 96.69 82 THR A C 1
ATOM 665 O O . THR A 1 82 ? 4.867 -8.867 14.056 1.00 96.69 82 THR A O 1
ATOM 668 N N . GLU A 1 83 ? 4.013 -9.762 12.174 1.00 96.50 83 GLU A N 1
ATOM 669 C CA . GLU A 1 83 ? 5.222 -9.793 11.344 1.00 96.50 83 GLU A CA 1
ATOM 670 C C . GLU A 1 83 ? 5.389 -8.529 10.488 1.00 96.50 83 GLU A C 1
ATOM 672 O O . GLU A 1 83 ? 6.439 -8.328 9.884 1.00 96.50 83 GLU A O 1
ATOM 677 N N . TRP A 1 84 ? 4.379 -7.654 10.446 1.00 95.81 84 TRP A N 1
ATOM 678 C CA . TRP A 1 84 ? 4.466 -6.402 9.696 1.00 95.81 84 TRP A CA 1
ATOM 679 C C . TRP A 1 84 ? 5.482 -5.438 10.305 1.00 95.81 84 TRP A C 1
ATOM 681 O O . TRP A 1 84 ? 5.657 -5.372 11.533 1.00 95.81 84 TRP A O 1
ATOM 691 N N . MET A 1 85 ? 6.101 -4.645 9.432 1.00 94.00 85 MET A N 1
ATOM 692 C CA . MET A 1 85 ? 7.126 -3.670 9.777 1.00 94.00 85 MET A CA 1
ATOM 693 C C . MET A 1 85 ? 6.499 -2.305 10.045 1.00 94.00 85 MET A C 1
ATOM 695 O O . MET A 1 85 ? 5.629 -1.868 9.313 1.00 94.00 85 MET A O 1
ATOM 699 N N . ASN A 1 86 ? 6.972 -1.579 11.058 1.00 94.19 86 ASN A N 1
ATOM 700 C CA . ASN A 1 86 ? 6.667 -0.154 11.180 1.00 94.19 86 ASN A CA 1
ATOM 701 C C . ASN A 1 86 ? 7.735 0.650 10.427 1.00 94.19 86 ASN A C 1
ATOM 703 O O . ASN A 1 86 ? 8.800 0.945 10.981 1.00 94.19 86 ASN A O 1
ATOM 707 N N . VAL A 1 87 ? 7.485 0.969 9.155 1.00 93.75 87 VAL A N 1
ATOM 708 C CA . VAL A 1 87 ? 8.463 1.681 8.315 1.00 93.75 87 VAL A CA 1
ATOM 709 C C . VAL A 1 87 ? 8.675 3.105 8.833 1.00 93.75 87 VAL A C 1
ATOM 711 O O . VAL A 1 87 ? 9.815 3.554 8.924 1.00 93.75 87 VAL A O 1
ATOM 714 N N . ASN A 1 88 ? 7.618 3.781 9.304 1.00 90.62 88 ASN A N 1
ATOM 715 C CA . ASN A 1 88 ? 7.730 5.122 9.896 1.00 90.62 88 ASN A CA 1
ATOM 716 C C . ASN A 1 88 ? 8.670 5.156 11.105 1.00 90.62 88 ASN A C 1
ATOM 718 O O . ASN A 1 88 ? 9.368 6.143 11.314 1.00 90.62 88 ASN A O 1
ATOM 722 N N . LYS A 1 89 ? 8.662 4.100 11.926 1.00 90.81 89 LYS A N 1
ATOM 723 C CA . LYS A 1 89 ? 9.507 4.004 13.122 1.00 90.81 89 LYS A CA 1
ATOM 724 C C . LYS A 1 89 ? 10.933 3.561 12.807 1.00 90.81 89 LYS A C 1
ATOM 726 O O . LYS A 1 89 ? 11.864 4.022 13.458 1.00 90.81 89 LYS A O 1
ATOM 731 N N . SER A 1 90 ? 11.095 2.626 11.875 1.00 90.75 90 SER A N 1
ATOM 732 C CA . SER A 1 90 ? 12.404 2.049 11.546 1.00 90.75 90 SER A CA 1
ATOM 733 C C . SER A 1 90 ? 13.228 2.925 10.605 1.00 90.75 90 SER A C 1
ATOM 735 O O . SER A 1 90 ? 14.447 2.797 10.592 1.00 90.75 90 SER A O 1
ATOM 737 N N . GLY A 1 91 ? 12.580 3.785 9.811 1.00 87.88 91 GLY A N 1
ATOM 738 C CA . GLY A 1 91 ? 13.242 4.511 8.729 1.00 87.88 91 GLY A CA 1
ATOM 739 C C . GLY A 1 91 ? 13.764 3.582 7.631 1.00 87.88 91 GLY A C 1
ATOM 740 O O . GLY A 1 91 ? 14.623 3.989 6.854 1.00 87.88 91 GLY A O 1
ATOM 741 N N . TYR A 1 92 ? 13.284 2.333 7.587 1.00 92.62 92 TYR A N 1
ATOM 742 C CA . TYR A 1 92 ? 13.755 1.344 6.630 1.00 92.62 92 TYR A CA 1
ATOM 743 C C . TYR A 1 92 ? 13.543 1.836 5.196 1.00 92.62 92 TYR A C 1
ATOM 745 O O . TYR A 1 92 ? 12.460 2.298 4.819 1.00 92.62 92 TYR A O 1
ATOM 753 N N . TYR A 1 93 ? 14.591 1.696 4.398 1.00 91.31 93 TYR A N 1
ATOM 754 C CA . TYR A 1 93 ? 14.570 1.904 2.964 1.00 91.31 93 TYR A CA 1
ATOM 755 C C . TYR A 1 93 ? 15.399 0.782 2.334 1.00 91.31 93 TYR A C 1
ATOM 757 O O . TYR A 1 93 ? 16.486 0.496 2.842 1.00 91.31 93 TYR A O 1
ATOM 765 N N . PRO A 1 94 ? 14.894 0.092 1.301 1.00 90.19 94 PRO A N 1
ATOM 766 C CA . PRO A 1 94 ? 15.653 -0.966 0.646 1.00 90.19 94 PRO A CA 1
ATOM 767 C C . PRO A 1 94 ? 16.869 -0.372 -0.074 1.00 90.19 94 PRO A C 1
ATOM 769 O O . PRO A 1 94 ? 16.801 0.757 -0.542 1.00 90.19 94 PRO A O 1
ATOM 772 N N . ASP A 1 95 ? 17.961 -1.122 -0.208 1.00 87.31 95 ASP A N 1
ATOM 773 C CA . ASP A 1 95 ? 19.086 -0.716 -1.059 1.00 87.31 95 ASP A CA 1
ATOM 774 C C . ASP A 1 95 ? 18.702 -0.884 -2.536 1.00 87.31 95 ASP A C 1
ATOM 776 O O . ASP A 1 95 ? 18.199 -1.946 -2.891 1.00 87.31 95 ASP A O 1
ATOM 780 N N . ASN A 1 96 ? 18.959 0.100 -3.410 1.00 78.44 96 ASN A N 1
ATOM 781 C CA . ASN A 1 96 ? 18.786 -0.052 -4.864 1.00 78.44 96 ASN A CA 1
ATOM 782 C C . ASN A 1 96 ? 20.068 -0.549 -5.536 1.00 78.44 96 ASN A C 1
ATOM 784 O O . ASN A 1 96 ? 21.019 0.223 -5.682 1.00 78.44 96 ASN A O 1
ATOM 788 N N . PRO A 1 97 ? 20.097 -1.797 -6.024 1.00 65.06 97 PRO A N 1
ATOM 789 C CA . PRO 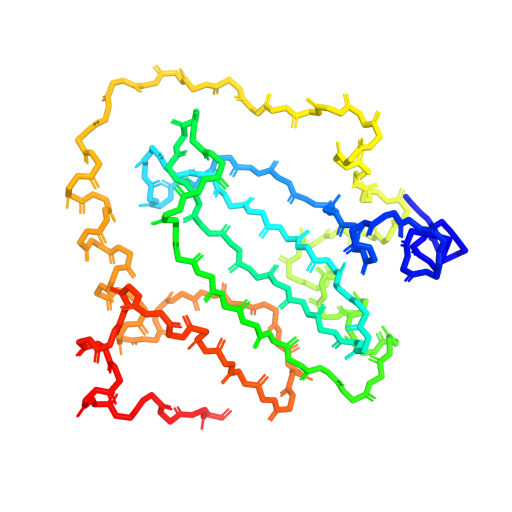A 1 97 ? 21.294 -2.346 -6.634 1.00 65.06 97 PRO A CA 1
ATOM 790 C C . PRO A 1 97 ? 21.463 -1.980 -8.118 1.00 65.06 97 PRO A C 1
ATOM 792 O O . PRO A 1 97 ? 22.463 -2.388 -8.707 1.00 65.06 97 PRO A O 1
ATOM 795 N N . LYS A 1 98 ? 20.516 -1.275 -8.763 1.00 71.88 98 LYS A N 1
ATOM 796 C CA . LYS A 1 98 ? 20.496 -1.139 -10.230 1.00 71.88 98 LYS A CA 1
ATOM 797 C C . LYS A 1 98 ? 20.395 0.307 -10.718 1.00 71.88 98 LYS A C 1
ATOM 799 O O . LYS A 1 98 ? 19.617 1.114 -10.214 1.00 71.88 98 LYS A O 1
ATOM 804 N N . ILE A 1 99 ? 21.152 0.595 -11.778 1.00 67.56 99 ILE A N 1
ATOM 805 C CA . ILE A 1 99 ? 20.902 1.734 -12.667 1.00 67.56 99 ILE A CA 1
ATOM 806 C C . ILE A 1 99 ? 19.710 1.341 -13.540 1.00 67.56 99 ILE A C 1
ATOM 808 O O . ILE A 1 99 ? 19.790 0.346 -14.258 1.00 67.56 99 ILE A O 1
ATOM 812 N N . VAL A 1 100 ? 18.619 2.099 -13.460 1.00 74.88 100 VAL A N 1
ATOM 813 C CA . VAL A 1 100 ? 17.365 1.780 -14.150 1.00 74.88 100 VAL A CA 1
ATOM 814 C C . VAL A 1 100 ? 16.902 2.974 -14.975 1.00 74.88 100 VAL A C 1
ATOM 816 O O . VAL A 1 100 ? 17.005 4.119 -14.539 1.00 74.88 100 VAL A O 1
ATOM 819 N N . ASP A 1 101 ? 16.373 2.691 -16.162 1.00 78.88 101 ASP A N 1
ATOM 820 C CA . ASP A 1 101 ? 15.606 3.652 -16.947 1.00 78.88 101 ASP A CA 1
ATOM 821 C C . ASP A 1 101 ? 14.165 3.716 -16.411 1.00 78.88 101 ASP A C 1
ATOM 823 O O . ASP A 1 101 ? 13.320 2.862 -16.707 1.00 78.88 101 ASP A O 1
ATOM 827 N N . PHE A 1 102 ? 13.890 4.732 -15.590 1.00 79.94 102 PHE A N 1
ATOM 828 C CA . PHE A 1 102 ? 12.584 4.927 -14.961 1.00 79.94 102 PHE A CA 1
ATOM 829 C C . PHE A 1 102 ? 11.453 5.161 -15.976 1.00 79.94 102 PHE A C 1
ATOM 831 O O . PHE A 1 102 ? 10.300 4.853 -15.667 1.00 79.94 102 PHE A O 1
ATOM 838 N N . ASP A 1 103 ? 11.749 5.637 -17.192 1.00 82.44 103 ASP A N 1
ATOM 839 C CA . ASP A 1 103 ? 10.727 5.892 -18.214 1.00 82.44 103 ASP A CA 1
ATOM 840 C C . ASP A 1 103 ? 10.161 4.587 -18.787 1.00 82.44 103 ASP A C 1
ATOM 842 O O . ASP A 1 103 ? 8.983 4.510 -19.157 1.00 82.44 103 ASP A O 1
ATOM 846 N N . VAL A 1 104 ? 10.977 3.533 -18.865 1.00 85.62 104 VAL A N 1
ATOM 847 C CA . VAL A 1 104 ? 10.526 2.203 -19.300 1.00 85.62 104 VAL A CA 1
ATOM 848 C C . VAL A 1 104 ? 9.635 1.575 -18.230 1.00 85.62 104 VAL A C 1
ATOM 850 O O . VAL A 1 104 ? 8.480 1.252 -18.520 1.00 85.62 104 VAL A O 1
ATOM 853 N N . SER A 1 105 ? 10.122 1.476 -16.990 1.00 88.00 105 SER A N 1
ATOM 854 C CA . SER A 1 105 ? 9.354 0.910 -15.871 1.00 88.00 105 SER A CA 1
ATOM 855 C C . SER A 1 105 ? 8.082 1.706 -15.584 1.00 88.00 105 SER A C 1
ATOM 857 O O . SER A 1 105 ? 7.023 1.128 -15.346 1.00 88.00 105 SER A O 1
ATOM 859 N N . GLY A 1 106 ? 8.149 3.036 -15.679 1.00 87.69 106 GLY A N 1
ATOM 860 C CA . GLY A 1 106 ? 7.000 3.914 -15.497 1.00 87.69 106 GLY A CA 1
ATOM 861 C C . GLY A 1 106 ? 5.934 3.723 -16.577 1.00 87.69 106 GLY A C 1
ATOM 862 O O . GLY A 1 106 ? 4.745 3.776 -16.271 1.00 87.69 106 GLY A O 1
ATOM 863 N N . ARG A 1 107 ? 6.314 3.462 -17.837 1.00 86.50 107 ARG A N 1
ATOM 864 C CA . ARG A 1 107 ? 5.353 3.097 -18.896 1.00 86.50 107 ARG A CA 1
ATOM 865 C C . ARG A 1 107 ? 4.737 1.720 -18.669 1.00 86.50 107 ARG A C 1
ATOM 867 O O . ARG A 1 107 ? 3.536 1.576 -18.875 1.00 86.50 107 ARG A O 1
ATOM 874 N N . LEU A 1 108 ? 5.526 0.746 -18.220 1.00 89.81 108 LEU A N 1
ATOM 875 C CA . LEU A 1 108 ? 5.026 -0.592 -17.910 1.00 89.81 108 LEU A CA 1
ATOM 876 C C . LEU A 1 108 ? 4.001 -0.556 -16.769 1.00 89.81 108 LEU A C 1
ATOM 878 O O . LEU A 1 108 ? 2.910 -1.096 -16.912 1.00 89.81 108 LEU A O 1
ATOM 882 N N . LEU A 1 109 ? 4.307 0.163 -15.684 1.00 89.69 109 LEU A N 1
ATOM 883 C CA . LEU A 1 109 ? 3.394 0.355 -14.554 1.00 89.69 109 LEU A CA 1
ATOM 884 C C . LEU A 1 109 ? 2.057 0.965 -14.998 1.00 89.69 109 LEU A C 1
ATOM 886 O O . LEU A 1 109 ? 0.994 0.496 -14.597 1.00 89.69 109 LEU A O 1
ATOM 890 N N . LYS A 1 110 ? 2.098 1.983 -15.867 1.00 86.06 110 LYS A N 1
ATOM 891 C CA . LYS A 1 110 ? 0.892 2.594 -16.456 1.00 86.06 110 LYS A CA 1
ATOM 892 C C . LYS A 1 110 ? 0.067 1.593 -17.253 1.00 86.06 110 LYS A C 1
ATOM 894 O O . LYS A 1 110 ? -1.155 1.591 -17.137 1.00 86.06 110 LYS A O 1
ATOM 899 N N . GLN A 1 111 ? 0.735 0.795 -18.082 1.00 87.31 111 GLN A N 1
ATOM 900 C CA . GLN A 1 111 ? 0.079 -0.179 -18.943 1.00 87.31 111 GLN A CA 1
ATOM 901 C C . GLN A 1 111 ? -0.592 -1.270 -18.105 1.00 87.31 111 GLN A C 1
ATOM 903 O O . GLN A 1 111 ? -1.789 -1.477 -18.250 1.00 87.31 111 GLN A O 1
ATOM 908 N N . HIS A 1 112 ? 0.123 -1.869 -17.149 1.00 91.31 112 HIS A N 1
ATOM 909 C CA . HIS A 1 112 ? -0.449 -2.887 -16.263 1.00 91.31 112 HIS A CA 1
ATOM 910 C C . HIS A 1 112 ? -1.593 -2.342 -15.402 1.00 91.31 112 HIS A C 1
ATOM 912 O O . HIS A 1 112 ? -2.554 -3.056 -15.128 1.00 91.31 112 HIS A O 1
ATOM 918 N N . LEU A 1 113 ? -1.528 -1.072 -14.981 1.00 87.44 113 LEU A N 1
ATOM 919 C CA . LEU A 1 113 ? -2.648 -0.439 -14.287 1.00 87.44 113 LEU A CA 1
ATOM 920 C C . LEU A 1 113 ? -3.888 -0.348 -15.187 1.00 87.44 113 LEU A C 1
ATOM 922 O O . LEU A 1 113 ? -4.998 -0.597 -14.724 1.00 87.44 113 LEU A O 1
ATOM 926 N N . PHE A 1 114 ? -3.699 0.008 -16.460 1.00 82.88 114 PHE A N 1
ATOM 927 C CA . PHE A 1 114 ? -4.776 0.097 -17.446 1.00 82.88 114 PHE A CA 1
ATOM 928 C C . PHE A 1 114 ? -5.358 -1.278 -17.804 1.00 82.88 114 PHE A C 1
ATOM 930 O O . PHE A 1 114 ? -6.574 -1.417 -17.920 1.00 82.88 114 PHE A O 1
ATOM 937 N N . ASP A 1 115 ? -4.502 -2.288 -17.929 1.00 86.06 115 ASP A N 1
ATOM 938 C CA . ASP A 1 115 ? -4.887 -3.655 -18.287 1.00 86.06 115 ASP A CA 1
ATOM 939 C C . ASP A 1 115 ? -5.402 -4.473 -17.089 1.00 86.06 115 ASP A C 1
ATOM 941 O O . ASP A 1 115 ? -5.792 -5.626 -17.253 1.00 86.06 115 ASP A O 1
ATOM 945 N N . HIS A 1 116 ? -5.465 -3.874 -15.892 1.00 83.94 116 HIS A N 1
ATOM 946 C CA . HIS A 1 116 ? -5.861 -4.533 -14.642 1.00 83.94 116 HIS A CA 1
ATOM 947 C C . HIS A 1 116 ? -4.953 -5.714 -14.245 1.00 83.94 116 HIS A C 1
ATOM 949 O O . HIS A 1 116 ? -5.405 -6.686 -13.642 1.00 83.94 116 HIS A O 1
ATOM 955 N N . GLU A 1 117 ? -3.663 -5.621 -14.559 1.00 89.81 117 GLU A N 1
ATOM 956 C CA . GLU A 1 117 ? -2.663 -6.664 -14.294 1.00 89.81 117 GLU A CA 1
ATOM 957 C C . GLU A 1 117 ? -1.891 -6.442 -12.986 1.00 89.81 117 GLU A C 1
ATOM 959 O O . GLU A 1 117 ? -1.123 -7.302 -12.553 1.00 89.81 117 GLU A O 1
ATOM 964 N N . ILE A 1 118 ? -2.085 -5.294 -12.328 1.00 89.19 118 ILE A N 1
ATOM 965 C CA . ILE A 1 118 ? -1.508 -5.051 -11.005 1.00 89.19 118 ILE A CA 1
ATOM 966 C C . ILE A 1 118 ? -2.348 -5.770 -9.952 1.00 89.19 118 ILE A C 1
ATOM 968 O O . ILE A 1 118 ? -3.530 -5.474 -9.781 1.00 89.19 118 ILE A O 1
ATOM 972 N N . ASP A 1 119 ? -1.717 -6.684 -9.218 1.00 90.50 119 ASP A N 1
ATOM 973 C CA . ASP A 1 119 ? -2.363 -7.344 -8.090 1.00 90.50 119 ASP A CA 1
ATOM 974 C C . ASP A 1 119 ? -2.386 -6.438 -6.854 1.00 90.50 119 ASP A C 1
ATOM 976 O O . ASP A 1 119 ? -1.370 -5.861 -6.441 1.00 90.50 119 ASP A O 1
ATOM 980 N N . PHE A 1 120 ? -3.559 -6.368 -6.233 1.00 91.62 120 PHE A N 1
ATOM 981 C CA . PHE A 1 120 ? -3.833 -5.564 -5.051 1.00 91.62 120 PHE A CA 1
ATOM 982 C C . PHE A 1 120 ? -4.453 -6.427 -3.951 1.00 91.62 120 PHE A C 1
ATOM 984 O O . PHE A 1 120 ? -5.127 -7.421 -4.246 1.00 91.62 120 PHE A O 1
ATOM 991 N N . PRO A 1 121 ? -4.327 -6.018 -2.676 1.00 95.06 121 PRO A N 1
ATOM 992 C CA . PRO A 1 121 ? -5.192 -6.529 -1.622 1.00 95.06 121 PRO A CA 1
ATOM 993 C C . PRO A 1 121 ? -6.661 -6.471 -2.064 1.00 95.06 121 PRO A C 1
ATOM 995 O O . PRO A 1 121 ? -7.096 -5.476 -2.641 1.00 95.06 121 PRO A O 1
ATOM 998 N N . LYS A 1 122 ? -7.410 -7.555 -1.851 1.00 94.00 122 LYS A N 1
ATOM 999 C CA . LYS A 1 122 ? -8.800 -7.717 -2.324 1.00 94.00 122 LYS A CA 1
ATOM 1000 C C . LYS A 1 122 ? -9.807 -7.285 -1.259 1.00 94.00 122 LYS A C 1
ATOM 1002 O O . LYS A 1 122 ? -9.424 -7.056 -0.127 1.00 94.00 122 LYS A O 1
ATOM 1007 N N . GLY A 1 123 ? -11.100 -7.227 -1.589 1.00 93.12 123 GLY A N 1
ATOM 1008 C CA . GLY A 1 123 ? -12.167 -7.003 -0.595 1.00 93.12 123 GLY A CA 1
ATOM 1009 C C . GLY A 1 123 ? -12.400 -5.540 -0.201 1.00 93.12 123 GLY A C 1
ATOM 1010 O O . GLY A 1 123 ? -13.086 -5.267 0.783 1.00 93.12 123 GLY A O 1
ATOM 1011 N N . TRP A 1 124 ? -11.844 -4.599 -0.959 1.00 95.38 124 TRP A N 1
ATOM 1012 C CA . TRP A 1 124 ? -12.173 -3.179 -0.869 1.00 95.38 124 TRP A CA 1
ATOM 1013 C C . TRP A 1 124 ? -13.525 -2.884 -1.536 1.00 95.38 124 TRP A C 1
ATOM 1015 O O . TRP A 1 124 ? -13.949 -3.574 -2.459 1.00 95.38 124 TRP A O 1
ATOM 1025 N N . MET A 1 125 ? -14.200 -1.836 -1.066 1.00 95.12 125 MET A N 1
ATOM 1026 C CA . MET A 1 125 ? -15.479 -1.358 -1.604 1.00 95.12 125 MET A CA 1
ATOM 1027 C C . MET A 1 125 ? -15.292 -0.397 -2.778 1.00 95.12 125 MET A C 1
ATOM 1029 O O . MET A 1 125 ? -16.125 -0.337 -3.677 1.00 95.12 125 MET A O 1
ATOM 1033 N N . ASN A 1 126 ? -14.228 0.407 -2.730 1.00 90.50 126 ASN A N 1
ATOM 1034 C CA . ASN A 1 126 ? -13.912 1.392 -3.754 1.00 90.50 126 ASN A CA 1
ATOM 1035 C C . ASN A 1 126 ? -12.398 1.507 -3.942 1.00 90.50 126 ASN A C 1
ATOM 1037 O O . ASN A 1 126 ? -11.642 1.361 -2.979 1.00 90.50 126 ASN A O 1
ATOM 1041 N N . MET A 1 127 ? -11.988 1.820 -5.169 1.00 89.75 127 MET A N 1
ATOM 1042 C CA . MET A 1 127 ? -10.619 2.181 -5.514 1.00 89.75 127 MET A CA 1
ATOM 1043 C C . MET A 1 127 ? -10.612 3.579 -6.128 1.00 89.75 127 MET A C 1
ATOM 1045 O O . MET A 1 127 ? -11.362 3.857 -7.064 1.00 89.75 127 MET A O 1
ATOM 1049 N N . GLU A 1 128 ? -9.746 4.450 -5.622 1.00 88.62 128 GLU A N 1
ATOM 1050 C CA . GLU A 1 128 ? -9.578 5.819 -6.105 1.00 88.62 128 GLU A CA 1
ATOM 1051 C C . GLU A 1 128 ? -8.134 6.052 -6.546 1.00 88.62 128 GLU A C 1
ATOM 1053 O O . GLU A 1 128 ? -7.188 5.581 -5.915 1.00 88.62 128 GLU A O 1
ATOM 1058 N N . LEU A 1 129 ? -7.966 6.808 -7.627 1.00 85.50 129 LEU A N 1
ATOM 1059 C CA . LEU A 1 129 ? -6.675 7.314 -8.069 1.00 85.50 129 LEU A CA 1
ATOM 1060 C C . LEU A 1 129 ? -6.702 8.834 -7.849 1.00 85.50 129 LEU A C 1
ATOM 1062 O O . LEU A 1 129 ? -7.315 9.538 -8.649 1.00 85.50 129 LEU A O 1
ATOM 1066 N N . PRO A 1 130 ? -6.107 9.380 -6.778 1.00 75.12 130 PRO A N 1
ATOM 1067 C CA . PRO A 1 130 ? -6.092 10.828 -6.581 1.00 75.12 130 PRO A CA 1
ATOM 1068 C C . PRO A 1 130 ? -5.458 11.529 -7.805 1.00 75.12 130 PRO A C 1
ATOM 1070 O O . PRO A 1 130 ? -4.310 11.258 -8.157 1.00 75.12 130 PRO A O 1
ATOM 1073 N N . SER A 1 131 ? -6.224 12.380 -8.506 1.00 63.16 131 SER A N 1
ATOM 1074 C CA . SER A 1 131 ? -5.738 13.173 -9.651 1.00 63.16 131 SER A CA 1
ATOM 1075 C C . SER A 1 131 ? -4.812 14.282 -9.139 1.00 63.16 131 SER A C 1
ATOM 1077 O O . SER A 1 131 ? -5.104 14.871 -8.108 1.00 63.16 131 SER A O 1
ATOM 1079 N N . ASP A 1 132 ? -3.634 14.521 -9.726 1.00 56.38 132 ASP A N 1
ATOM 1080 C CA . ASP A 1 132 ? -3.493 15.330 -10.950 1.00 56.38 132 ASP A CA 1
ATOM 1081 C C . ASP A 1 132 ? -2.492 14.780 -11.991 1.00 56.38 132 ASP A C 1
ATOM 1083 O O . ASP A 1 132 ? -2.509 15.187 -13.152 1.00 56.38 132 ASP A O 1
ATOM 1087 N N . TYR A 1 133 ? -1.644 13.812 -11.628 1.00 53.75 133 TYR A N 1
ATOM 1088 C CA . TYR A 1 133 ? -0.553 13.331 -12.499 1.00 53.75 133 TYR A CA 1
ATOM 1089 C C . TYR A 1 133 ? -0.991 12.268 -13.528 1.00 53.75 133 TYR A C 1
ATOM 1091 O O . TYR A 1 133 ? -0.333 12.040 -14.544 1.00 53.75 133 TYR A O 1
ATOM 1099 N N . TRP A 1 134 ? -2.140 11.627 -13.284 1.00 61.03 134 TRP A N 1
ATOM 1100 C CA . TRP A 1 134 ? -2.615 10.444 -14.014 1.00 61.03 134 TRP A CA 1
ATOM 1101 C C . TRP A 1 134 ? -3.928 10.664 -14.771 1.00 61.03 134 TRP A C 1
ATOM 1103 O O . TRP A 1 134 ? -4.556 9.706 -15.218 1.00 61.03 134 TRP A O 1
ATOM 1113 N N . ALA A 1 135 ? -4.337 11.922 -14.969 1.00 52.16 135 ALA A N 1
ATOM 1114 C CA . ALA A 1 135 ? -5.591 12.289 -15.636 1.00 52.16 135 ALA A CA 1
ATOM 1115 C C . ALA A 1 135 ? -5.774 11.640 -17.030 1.00 52.16 135 ALA A C 1
ATOM 1117 O O . ALA A 1 135 ? -6.900 11.392 -17.457 1.00 52.16 135 ALA A O 1
ATOM 1118 N N . GLY A 1 136 ? -4.680 11.284 -17.717 1.00 54.06 136 GLY A N 1
ATOM 1119 C CA . GLY A 1 136 ? -4.724 10.531 -18.977 1.00 54.06 136 GLY A CA 1
ATOM 1120 C C . GLY A 1 136 ? -5.314 9.116 -18.857 1.00 54.06 136 GLY A C 1
ATOM 1121 O O . GLY A 1 136 ? -5.923 8.636 -19.810 1.00 54.06 136 GLY A O 1
ATOM 1122 N N . ILE A 1 137 ? -5.197 8.479 -17.688 1.00 56.12 137 ILE A N 1
ATOM 1123 C CA . ILE A 1 137 ? -5.760 7.151 -17.394 1.00 56.12 137 ILE A CA 1
ATOM 1124 C C . ILE A 1 137 ? -7.275 7.258 -17.137 1.00 56.12 137 ILE A C 1
ATOM 1126 O O . ILE A 1 137 ? -8.048 6.416 -17.587 1.00 56.12 137 ILE A O 1
ATOM 1130 N N . TYR A 1 138 ? -7.731 8.354 -16.520 1.00 46.84 138 TYR A N 1
ATOM 1131 C CA . TYR A 1 138 ? -9.144 8.595 -16.190 1.00 46.84 138 TYR A CA 1
ATOM 1132 C C . TYR A 1 138 ? -10.087 8.698 -17.400 1.00 46.84 138 TYR A C 1
ATOM 1134 O O . TYR A 1 138 ? -11.277 8.400 -17.279 1.00 46.84 138 TYR A O 1
ATOM 1142 N N . ASN A 1 139 ? -9.579 9.065 -18.581 1.00 48.50 139 ASN A N 1
ATOM 1143 C CA . ASN A 1 139 ? -10.399 9.171 -19.794 1.00 48.50 139 ASN A CA 1
ATOM 1144 C C . ASN A 1 139 ? -10.908 7.816 -20.321 1.00 48.50 139 ASN A C 1
ATOM 1146 O O . ASN A 1 139 ? -11.761 7.780 -21.211 1.00 48.50 139 ASN A O 1
ATOM 1150 N N . ARG A 1 140 ? -10.452 6.693 -19.754 1.00 43.81 140 ARG A N 1
ATOM 1151 C CA . ARG A 1 140 ? -11.021 5.360 -19.974 1.00 43.81 140 ARG A CA 1
ATOM 1152 C C . ARG A 1 140 ? -11.308 4.735 -18.610 1.00 43.81 140 ARG A C 1
ATOM 1154 O O . ARG A 1 140 ? -10.415 4.226 -17.954 1.00 43.81 140 ARG A O 1
ATOM 1161 N N . ARG A 1 141 ? -12.567 4.836 -18.167 1.00 42.75 141 ARG A N 1
ATOM 1162 C CA . ARG A 1 141 ? -13.058 4.358 -16.862 1.00 42.75 141 ARG A CA 1
ATOM 1163 C C . ARG A 1 141 ? -12.542 2.946 -16.542 1.00 42.75 141 ARG A C 1
ATOM 1165 O O . ARG A 1 141 ? -13.040 1.982 -17.119 1.00 42.75 141 ARG A O 1
ATOM 1172 N N . ILE A 1 142 ? -11.627 2.841 -15.581 1.00 49.94 142 ILE A N 1
ATOM 1173 C CA . ILE A 1 142 ? -11.293 1.592 -14.889 1.00 49.94 142 ILE A CA 1
ATOM 1174 C C . ILE A 1 142 ? -12.564 1.179 -14.136 1.00 49.94 142 ILE A C 1
ATOM 1176 O O . ILE A 1 142 ? -12.952 1.820 -13.159 1.00 49.94 142 ILE A O 1
ATOM 1180 N N . LYS A 1 143 ? -13.290 0.180 -14.648 1.00 38.12 143 LYS A N 1
ATOM 1181 C CA . LYS A 1 143 ? -14.431 -0.401 -13.933 1.00 38.12 143 LYS A CA 1
ATOM 1182 C C . LYS A 1 143 ? -13.901 -1.484 -13.002 1.00 38.12 143 LYS A C 1
ATOM 1184 O O . LYS A 1 143 ? -13.222 -2.401 -13.445 1.00 38.12 143 LYS A O 1
ATOM 1189 N N . VAL A 1 144 ? -14.218 -1.335 -11.725 1.00 44.09 144 VAL A N 1
ATOM 1190 C CA . VAL A 1 144 ? -13.986 -2.323 -10.669 1.00 44.09 144 VAL A CA 1
ATOM 1191 C C . VAL A 1 144 ? -14.751 -3.612 -11.008 1.00 44.09 144 VAL A C 1
ATOM 1193 O O . VAL A 1 144 ? -15.918 -3.519 -11.401 1.00 44.09 144 VAL A O 1
ATOM 1196 N N . GLN A 1 145 ? -14.088 -4.771 -10.905 1.00 35.75 145 GLN A N 1
ATOM 1197 C CA . GLN A 1 145 ? -14.723 -6.100 -10.943 1.00 35.75 145 GLN A CA 1
ATOM 1198 C C . GLN A 1 145 ? -15.353 -6.440 -9.596 1.00 35.75 145 GLN A C 1
ATOM 1200 O O . GLN A 1 145 ? -14.705 -6.152 -8.567 1.00 35.75 145 GLN A O 1
#

Sequence (145 aa):
MNINEIENYLNSGSTKSICIDRRLSDTYEGFVRDLVIKRDQTLSVEYNTYGYDEGGLVLLLKYENFELLIKSIECYLGLKLTEWMNVNKSGYYPDNPKIVDFDVSGRLLKQHLFDHEIDFPKGWMNMELPSDYWAGIYNRRIKVQ

pLDDT: mean 86.17, std 14.34, range [35.75, 97.88]

Radius of gyration: 15.17 Å; chains: 1; bounding box: 37×29×39 Å